Protein AF-A0A957UFM4-F1 (afdb_monomer)

Secondary structure (DSSP, 8-state):
----------SSSSSHHHHHHHHHHHHHHHHHHHHHHHHHHHHHHHHHHHHHHHHHHHHHHHHHHHHHHHHHH-SSSHHHHHHHHHHHHHHHHHHHHH-HHHHHHHHHHHHHHHHHHHHHHHHHHHHHHHHHHHHHHHHHHHHHHHHHHHHHHHHTTTTSGGG----

Radius of gyration: 44.34 Å; Cα contacts (8 Å, |Δi|>4): 19; chains: 1; bounding box: 123×35×146 Å

Structure (mmCIF, N/CA/C/O backbone):
data_AF-A0A957UFM4-F1
#
_entry.id   AF-A0A957UFM4-F1
#
loop_
_atom_site.group_PDB
_atom_site.id
_atom_site.type_symbol
_atom_site.label_atom_id
_atom_site.label_alt_id
_atom_site.label_comp_id
_atom_site.label_asym_id
_atom_site.label_entity_id
_atom_site.label_seq_id
_atom_site.pdbx_PDB_ins_code
_atom_site.Cartn_x
_atom_site.Cartn_y
_atom_site.Cartn_z
_at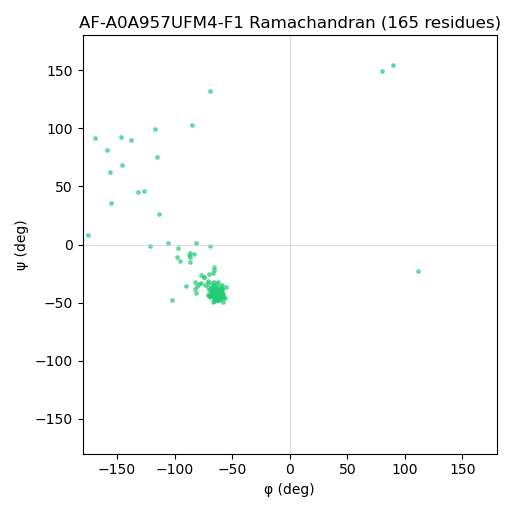om_site.occupancy
_atom_site.B_iso_or_equiv
_atom_site.auth_seq_id
_atom_site.auth_comp_id
_atom_site.auth_asym_id
_atom_site.auth_atom_id
_atom_site.pdbx_PDB_model_num
ATOM 1 N N . MET A 1 1 ? -80.520 -23.077 70.305 1.00 49.31 1 MET A N 1
ATOM 2 C CA . MET A 1 1 ? -79.519 -23.509 69.307 1.00 49.31 1 MET A CA 1
ATOM 3 C C . MET A 1 1 ? -79.515 -22.471 68.207 1.00 49.31 1 MET A C 1
ATOM 5 O O . MET A 1 1 ? -80.515 -22.384 67.520 1.00 49.31 1 MET A O 1
ATOM 9 N N . ASN A 1 2 ? -78.482 -21.634 68.140 1.00 45.50 2 ASN A N 1
ATOM 10 C CA . ASN A 1 2 ? -78.100 -20.831 66.973 1.00 45.50 2 ASN A CA 1
ATOM 11 C C . ASN A 1 2 ? -76.714 -20.265 67.294 1.00 45.50 2 ASN A C 1
ATOM 13 O O . ASN A 1 2 ? -76.587 -19.269 68.000 1.00 45.50 2 ASN A O 1
ATOM 17 N N . SER A 1 3 ? -75.684 -21.008 66.893 1.00 49.88 3 SER A N 1
ATOM 18 C CA . SER A 1 3 ? -74.287 -20.592 66.965 1.00 49.88 3 SER A CA 1
ATOM 19 C C . SER A 1 3 ? -73.979 -19.778 65.715 1.00 49.88 3 SER A C 1
ATOM 21 O O . SER A 1 3 ? -73.842 -20.339 64.626 1.00 49.88 3 SER A O 1
ATOM 23 N N . ASP A 1 4 ? -73.942 -18.464 65.891 1.00 57.41 4 ASP A N 1
ATOM 24 C CA . ASP A 1 4 ? -73.532 -17.496 64.882 1.00 57.41 4 ASP A CA 1
ATOM 25 C C . ASP A 1 4 ? -72.024 -17.633 64.615 1.00 57.41 4 ASP A C 1
ATOM 27 O O . ASP A 1 4 ? -71.223 -17.792 65.537 1.00 57.41 4 ASP A O 1
ATOM 31 N N . GLY A 1 5 ? -71.661 -17.685 63.337 1.00 56.91 5 GLY A N 1
ATOM 32 C CA . GLY A 1 5 ? -70.384 -18.186 62.827 1.00 56.91 5 GLY A CA 1
ATOM 33 C C . GLY A 1 5 ? -69.685 -17.182 61.919 1.00 56.91 5 GLY A C 1
ATOM 34 O O . GLY A 1 5 ? -69.217 -17.548 60.842 1.00 56.91 5 GLY A O 1
ATOM 35 N N . SER A 1 6 ? -69.626 -15.917 62.324 1.00 63.38 6 SER A N 1
ATOM 36 C CA . SER A 1 6 ? -69.066 -14.828 61.523 1.00 63.38 6 SER A CA 1
ATOM 37 C C . SER A 1 6 ? -67.815 -14.231 62.168 1.00 63.38 6 SER A C 1
ATOM 39 O O . SER A 1 6 ? -67.900 -13.155 62.745 1.00 63.38 6 SER A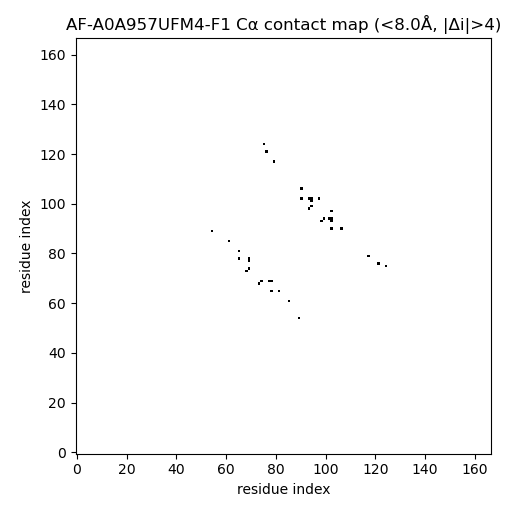 O 1
ATOM 41 N N . ASP A 1 7 ? -66.653 -14.897 62.111 1.00 60.22 7 ASP A N 1
ATOM 42 C CA . ASP A 1 7 ? -65.456 -14.254 62.692 1.00 60.22 7 ASP A CA 1
ATOM 43 C C . ASP A 1 7 ? -64.081 -14.673 62.150 1.00 60.22 7 ASP A C 1
ATOM 45 O O . ASP A 1 7 ? -63.099 -14.756 62.884 1.00 60.22 7 ASP A O 1
ATOM 49 N N . ARG A 1 8 ? -63.955 -14.965 60.848 1.00 58.34 8 ARG A N 1
ATOM 50 C CA . ARG A 1 8 ? -62.633 -15.289 60.268 1.00 58.34 8 ARG A CA 1
ATOM 51 C C . ARG A 1 8 ? -62.445 -14.818 58.830 1.00 58.34 8 ARG A C 1
ATOM 53 O O . ARG A 1 8 ? -62.353 -15.665 57.952 1.00 58.34 8 ARG A O 1
ATOM 60 N N . ARG A 1 9 ? -62.362 -13.508 58.562 1.00 59.16 9 ARG A N 1
ATOM 61 C CA . ARG A 1 9 ? -61.790 -12.982 57.295 1.00 59.16 9 ARG A CA 1
ATOM 62 C C . ARG A 1 9 ? -61.269 -11.544 57.411 1.00 59.16 9 ARG A C 1
ATOM 64 O O . ARG A 1 9 ? -61.749 -10.666 56.711 1.00 59.16 9 ARG A O 1
ATOM 71 N N . TYR A 1 10 ? -60.276 -11.285 58.252 1.00 55.62 10 TYR A N 1
ATOM 72 C CA . TYR A 1 10 ? -59.510 -10.035 58.168 1.00 55.62 10 TYR A CA 1
ATOM 73 C C . TYR A 1 10 ? -58.065 -10.317 58.568 1.00 55.62 10 TYR A C 1
ATOM 75 O O . TYR A 1 10 ? -57.738 -10.335 59.748 1.00 55.62 10 TYR A O 1
ATOM 83 N N . GLY A 1 11 ? -57.205 -10.613 57.591 1.00 54.56 11 GLY A N 1
ATOM 84 C CA . GLY A 1 11 ? -55.795 -10.869 57.889 1.00 54.56 11 GLY A CA 1
ATOM 85 C C . GLY A 1 11 ? -54.848 -11.099 56.713 1.00 54.56 11 GLY A C 1
ATOM 86 O O . GLY A 1 11 ? -53.713 -11.460 56.983 1.00 54.56 11 GLY A O 1
ATOM 87 N N . ASP A 1 12 ? -55.264 -10.907 55.453 1.00 56.56 12 ASP A N 1
ATOM 88 C CA . ASP A 1 12 ? -54.455 -11.364 54.301 1.00 56.56 12 ASP A CA 1
ATOM 89 C C . ASP A 1 12 ? -54.036 -10.264 53.304 1.00 56.56 12 ASP A C 1
ATOM 91 O O . ASP A 1 12 ? -53.306 -10.525 52.360 1.00 56.56 12 ASP A O 1
ATOM 95 N N . TYR A 1 13 ? -54.435 -9.003 53.509 1.00 57.59 13 TYR A N 1
ATOM 96 C CA . TYR A 1 13 ? -54.165 -7.930 52.530 1.00 57.59 13 TYR A CA 1
ATOM 97 C C . TYR A 1 13 ? -52.931 -7.068 52.838 1.00 57.59 13 TYR A C 1
ATOM 99 O O . TYR A 1 13 ? -52.599 -6.176 52.064 1.00 57.59 13 TYR A O 1
ATOM 107 N N . ALA A 1 14 ? -52.241 -7.302 53.958 1.00 57.94 14 ALA A N 1
ATOM 108 C CA . ALA A 1 14 ? -51.092 -6.481 54.356 1.00 57.94 14 ALA A CA 1
ATOM 109 C C . ALA A 1 14 ? -49.749 -6.964 53.772 1.00 57.94 14 ALA A C 1
ATOM 111 O O . ALA A 1 14 ? -48.758 -6.254 53.887 1.00 57.94 14 ALA A O 1
ATOM 112 N N . TYR A 1 15 ? -49.698 -8.145 53.142 1.00 56.28 15 TYR A N 1
ATOM 113 C CA . TYR A 1 15 ? -48.447 -8.723 52.626 1.00 56.28 15 TYR A CA 1
ATOM 114 C C . TYR A 1 15 ? -48.185 -8.431 51.137 1.00 56.28 15 TYR A C 1
ATOM 116 O O . TYR A 1 15 ? -47.063 -8.596 50.661 1.00 56.28 15 TYR A O 1
ATOM 124 N N . GLU A 1 16 ? -49.189 -7.969 50.385 1.00 57.53 16 GLU A N 1
ATOM 125 C CA . GLU A 1 16 ? -49.050 -7.736 48.940 1.00 57.53 16 GLU A CA 1
ATOM 126 C C . GLU A 1 16 ? -48.388 -6.385 48.599 1.00 57.53 16 GLU A C 1
ATOM 128 O O . GLU A 1 16 ? -47.625 -6.317 47.631 1.00 57.53 16 GLU A O 1
ATOM 133 N N . SER A 1 17 ? -48.573 -5.328 49.406 1.00 59.19 17 SER A N 1
ATOM 134 C CA . SER A 1 17 ? -48.070 -3.981 49.061 1.00 59.19 17 SER A CA 1
ATOM 135 C C . SER A 1 17 ? -46.548 -3.830 49.145 1.00 59.19 17 SER A C 1
ATOM 137 O O . SER A 1 17 ? -45.959 -3.072 48.372 1.00 59.19 17 SER A O 1
ATOM 139 N N . ASP A 1 18 ? -45.885 -4.562 50.043 1.00 60.75 18 ASP A N 1
ATOM 140 C CA . ASP A 1 18 ? -44.429 -4.458 50.220 1.00 60.75 18 ASP A CA 1
ATOM 141 C C . ASP A 1 18 ? -43.656 -5.136 49.082 1.00 60.75 18 ASP A C 1
ATOM 143 O O . ASP A 1 18 ? -42.562 -4.702 48.708 1.00 60.75 18 ASP A O 1
ATOM 147 N N . THR A 1 19 ? -44.247 -6.153 48.449 1.00 63.00 19 THR A N 1
ATOM 148 C CA . THR A 1 19 ? -43.627 -6.820 47.297 1.00 63.00 19 THR A CA 1
ATOM 149 C 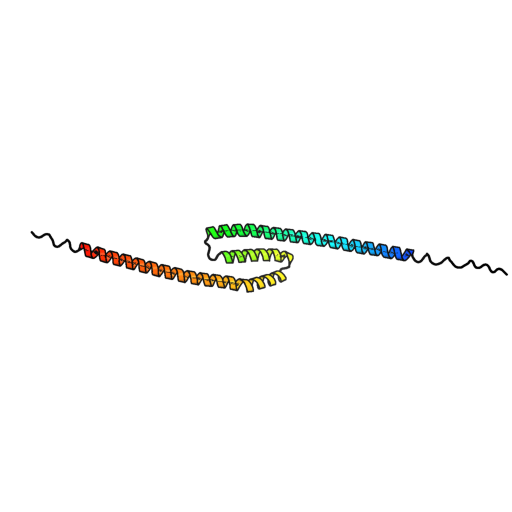C . THR A 1 19 ? -43.683 -5.962 46.032 1.00 63.00 19 THR A C 1
ATOM 151 O O . THR A 1 19 ? -42.716 -5.943 45.269 1.00 63.00 19 THR A O 1
ATOM 154 N N . GLN A 1 20 ? -44.750 -5.182 45.828 1.00 61.34 20 GLN A N 1
ATOM 155 C CA . GLN A 1 20 ? -44.878 -4.299 44.663 1.00 61.34 20 GLN A CA 1
ATOM 156 C C . GLN A 1 20 ? -43.829 -3.180 44.648 1.00 61.34 20 GLN A C 1
ATOM 158 O O . GLN A 1 20 ? -43.192 -2.972 43.614 1.00 61.34 20 GLN A O 1
ATOM 163 N N . ASN A 1 21 ? -43.567 -2.530 45.787 1.00 64.12 21 ASN A N 1
ATOM 164 C CA . ASN A 1 21 ? -42.537 -1.486 45.876 1.00 64.12 21 ASN A CA 1
ATOM 165 C C . ASN A 1 21 ? -41.123 -2.027 45.597 1.00 64.12 21 ASN A C 1
ATOM 167 O O . ASN A 1 21 ? -40.294 -1.349 44.983 1.00 64.12 21 ASN A O 1
ATOM 171 N N . LEU A 1 22 ? -40.845 -3.275 45.990 1.00 67.50 22 LEU A N 1
ATOM 172 C CA . LEU A 1 22 ? -39.556 -3.916 45.725 1.00 67.50 22 LEU A CA 1
ATOM 173 C C . LEU A 1 22 ? -39.373 -4.260 44.235 1.00 67.50 22 LEU A C 1
ATOM 175 O O . LEU A 1 22 ? -38.264 -4.153 43.700 1.00 67.50 22 LEU A O 1
ATOM 179 N N . TYR A 1 23 ? -40.452 -4.660 43.556 1.00 65.75 23 TYR A N 1
ATOM 180 C CA . TYR A 1 23 ? -40.430 -4.939 42.120 1.00 65.75 23 TYR A CA 1
ATOM 181 C C . TYR A 1 23 ? -40.274 -3.670 41.281 1.00 65.75 23 TYR A C 1
ATOM 183 O O . TYR A 1 23 ? -39.515 -3.688 40.306 1.00 65.75 23 TYR A O 1
ATOM 191 N N . ASP A 1 24 ? -40.923 -2.572 41.666 1.00 75.25 24 ASP A N 1
ATOM 192 C CA . ASP A 1 24 ? -40.872 -1.327 40.896 1.00 75.25 24 ASP A CA 1
ATOM 193 C C . ASP A 1 24 ? -39.475 -0.685 40.954 1.00 75.25 24 ASP A C 1
ATOM 195 O O . ASP A 1 24 ? -38.853 -0.427 39.920 1.00 75.25 24 ASP A O 1
ATOM 199 N N . GLY A 1 25 ? -38.871 -0.615 42.148 1.00 73.69 25 GLY A N 1
ATOM 200 C CA . GLY A 1 25 ? -37.505 -0.102 42.315 1.00 73.69 25 GLY A CA 1
ATOM 201 C C . GLY A 1 25 ? -36.407 -0.960 41.660 1.00 73.69 25 GLY A C 1
ATOM 202 O O . GLY A 1 25 ? -35.295 -0.482 41.412 1.00 73.69 25 GLY A O 1
ATOM 203 N N . LYS A 1 26 ? -36.672 -2.241 41.361 1.00 77.94 26 LYS A N 1
ATOM 204 C CA . LYS A 1 26 ? -35.754 -3.091 40.576 1.00 77.94 26 LYS A CA 1
ATOM 205 C C . LYS A 1 26 ? -35.893 -2.820 39.077 1.00 77.94 26 LYS A C 1
ATOM 207 O O . LYS A 1 26 ? -34.899 -2.850 38.351 1.00 77.94 26 LYS A O 1
ATOM 212 N N . LYS A 1 27 ? -37.110 -2.533 38.614 1.00 77.62 27 LYS A N 1
ATOM 213 C CA . LYS A 1 27 ? -37.414 -2.241 37.210 1.00 77.62 27 LYS A CA 1
ATOM 214 C C . LYS A 1 27 ? -36.801 -0.911 36.771 1.00 77.62 27 LYS A C 1
ATOM 216 O O . LYS A 1 27 ? -36.222 -0.851 35.687 1.00 77.62 27 LYS A O 1
ATOM 221 N N . GLU A 1 28 ? -36.836 0.104 37.633 1.00 76.88 28 GLU A N 1
ATOM 222 C CA . GLU A 1 28 ? -36.180 1.396 37.388 1.00 76.88 28 GLU A CA 1
ATOM 223 C C . GLU A 1 28 ? -34.657 1.268 37.275 1.00 76.88 28 GLU A C 1
ATOM 225 O O . GLU A 1 28 ? -34.059 1.815 36.348 1.00 76.88 28 GLU A O 1
ATOM 230 N N . ARG A 1 29 ? -34.024 0.467 38.144 1.00 79.31 29 ARG A N 1
ATOM 231 C CA . ARG A 1 29 ? -32.573 0.215 38.079 1.00 79.31 29 ARG A CA 1
ATOM 232 C C . ARG A 1 29 ? -32.158 -0.505 36.796 1.00 79.31 29 ARG A C 1
ATOM 234 O O . ARG A 1 29 ? -31.202 -0.091 36.147 1.00 79.31 29 ARG A O 1
ATOM 241 N N . ILE A 1 30 ? -32.919 -1.519 36.378 1.00 80.19 30 ILE A N 1
ATOM 242 C CA . ILE A 1 30 ? -32.668 -2.238 35.117 1.00 80.19 30 ILE A CA 1
ATOM 243 C C . ILE A 1 30 ? -32.891 -1.316 33.904 1.00 80.19 30 ILE A C 1
ATOM 245 O O . ILE A 1 30 ? -32.179 -1.424 32.906 1.00 80.19 30 ILE A O 1
ATOM 249 N N . MET A 1 31 ? -33.862 -0.398 33.967 1.00 74.62 31 MET A N 1
ATOM 250 C CA . MET A 1 31 ? -34.096 0.600 32.915 1.00 74.62 31 MET A CA 1
ATOM 251 C C . MET A 1 31 ? -32.947 1.615 32.821 1.00 74.62 31 MET A C 1
ATOM 253 O O . MET A 1 31 ? -32.491 1.902 31.711 1.00 74.62 31 MET A O 1
ATOM 257 N N . GLN A 1 32 ? -32.450 2.132 33.950 1.00 76.62 32 GLN A N 1
ATOM 258 C CA . GLN A 1 32 ? -31.337 3.090 33.969 1.00 76.62 32 GLN A CA 1
ATOM 259 C C . GLN A 1 32 ? -30.046 2.475 33.416 1.00 76.62 32 GLN A C 1
ATOM 261 O O . GLN A 1 32 ? -29.454 3.038 32.495 1.00 76.62 32 GLN A O 1
ATOM 266 N N . GLU A 1 33 ? -29.682 1.269 33.861 1.00 76.75 33 GLU A N 1
ATOM 267 C CA . GLU A 1 33 ? -28.477 0.567 33.392 1.00 76.75 33 GLU A CA 1
ATOM 268 C C . GLU A 1 33 ? -28.507 0.322 31.870 1.00 76.75 33 GLU A C 1
ATOM 270 O O . GLU A 1 33 ? -27.518 0.501 31.153 1.00 76.75 33 GLU A O 1
ATOM 275 N N . LYS A 1 34 ? -29.688 -0.003 31.328 1.00 73.31 34 LYS A N 1
ATOM 276 C CA . LYS A 1 34 ? -29.873 -0.211 29.885 1.00 73.31 34 LYS A CA 1
ATOM 277 C C . LYS A 1 34 ? -29.771 1.083 29.076 1.00 73.31 34 LYS A C 1
ATOM 279 O O . LYS A 1 34 ? -29.468 1.028 27.882 1.00 73.31 34 LYS A O 1
ATOM 284 N N . THR A 1 35 ? -30.053 2.225 29.695 1.00 77.31 35 THR A N 1
ATOM 285 C CA . THR A 1 35 ? -30.029 3.535 29.033 1.00 77.31 35 THR A CA 1
ATOM 286 C C . THR A 1 35 ? -28.602 4.074 28.959 1.00 77.31 35 THR A C 1
ATOM 288 O O . THR A 1 35 ? -28.180 4.511 27.888 1.00 77.31 35 THR A O 1
ATOM 291 N N . GLU A 1 36 ? -27.818 3.930 30.030 1.00 74.56 36 GLU A N 1
ATOM 292 C CA . GLU A 1 36 ? -26.395 4.303 30.031 1.00 74.56 36 GLU A CA 1
ATOM 293 C C . GLU A 1 36 ? -25.558 3.409 29.108 1.00 74.56 36 GLU A C 1
ATOM 295 O O . GLU A 1 36 ? -24.735 3.901 28.337 1.00 74.56 36 GLU A O 1
ATOM 300 N N . SER A 1 37 ? -25.833 2.100 29.077 1.00 77.00 37 SER A N 1
ATOM 301 C CA . SER A 1 37 ? -25.173 1.186 28.134 1.00 77.00 37 SER A CA 1
ATOM 302 C C . SER A 1 37 ? -25.412 1.574 26.666 1.00 77.00 37 SER A C 1
ATOM 304 O O . SER A 1 37 ? -24.527 1.417 25.818 1.00 77.00 37 SER A O 1
ATOM 306 N N . LYS A 1 38 ? -26.606 2.092 26.346 1.00 74.56 38 LYS A N 1
ATOM 307 C CA . LYS A 1 38 ? -26.948 2.514 24.983 1.00 74.56 38 LYS A CA 1
ATOM 308 C C . LYS A 1 38 ? -26.204 3.779 24.564 1.00 74.56 38 LYS A C 1
ATOM 310 O O . LYS A 1 38 ? -25.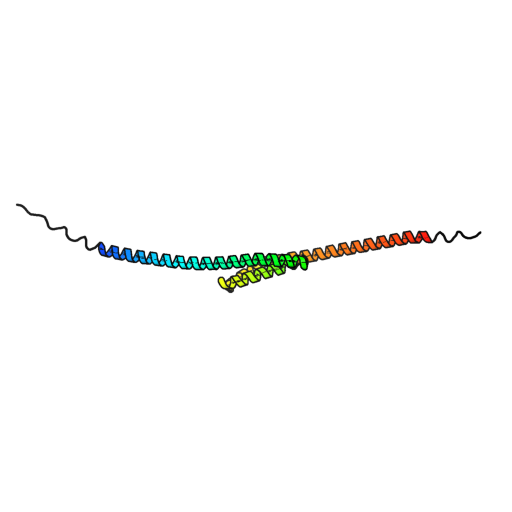710 3.802 23.439 1.00 74.56 38 LYS A O 1
ATOM 315 N N . SER A 1 39 ? -26.103 4.788 25.434 1.00 75.62 39 SER A N 1
ATOM 316 C CA . SER A 1 39 ? -25.437 6.054 25.090 1.00 75.62 39 SER A CA 1
ATOM 317 C C . SER A 1 39 ? -23.931 5.868 24.866 1.00 75.62 39 SER A C 1
ATOM 319 O O . SER A 1 39 ? -23.382 6.400 23.897 1.00 75.62 39 SER A O 1
ATOM 321 N N . LEU A 1 40 ? -23.288 5.030 25.687 1.00 78.38 40 LEU A N 1
ATOM 322 C CA . LEU A 1 40 ? -21.873 4.670 25.562 1.00 78.38 40 LEU A CA 1
ATOM 323 C C . LEU A 1 40 ? -21.580 3.980 24.223 1.00 78.38 40 LEU A C 1
ATOM 325 O O . LEU A 1 40 ? -20.676 4.393 23.499 1.00 78.38 40 LEU A O 1
ATOM 329 N N . LYS A 1 41 ? -22.407 3.000 23.831 1.00 81.50 41 LYS A N 1
ATOM 330 C CA . LYS A 1 41 ? -22.249 2.306 22.542 1.00 81.50 41 LYS A CA 1
ATOM 331 C C . LYS A 1 41 ? -22.437 3.224 21.337 1.00 81.50 41 LYS A C 1
ATOM 333 O O . LYS A 1 41 ? -21.723 3.076 20.350 1.00 81.50 41 LYS A O 1
ATOM 338 N N . THR A 1 42 ? -23.376 4.169 21.392 1.00 83.94 42 THR A N 1
ATOM 339 C CA . THR A 1 42 ? -23.557 5.138 20.298 1.00 83.94 42 THR A CA 1
ATOM 340 C C . THR A 1 42 ? -22.376 6.092 20.156 1.00 83.94 42 THR A C 1
ATOM 342 O O . THR A 1 42 ? -22.009 6.428 19.031 1.00 83.94 42 THR A O 1
ATOM 345 N N . ALA A 1 43 ? -21.754 6.492 21.270 1.00 82.62 43 ALA A N 1
ATOM 346 C CA . ALA A 1 43 ? -20.571 7.345 21.245 1.00 82.62 43 ALA A CA 1
ATOM 347 C C . ALA A 1 43 ? -19.376 6.621 20.609 1.00 82.62 43 ALA A C 1
ATOM 349 O O . ALA A 1 43 ? -18.780 7.155 19.672 1.00 82.62 43 ALA A O 1
ATOM 350 N N . GLU A 1 44 ? -19.092 5.384 21.032 1.00 85.62 44 GLU A N 1
ATOM 351 C CA . GLU A 1 44 ? -18.013 4.579 20.445 1.00 85.62 44 GLU A CA 1
ATOM 352 C C . GLU A 1 44 ? -18.236 4.330 18.949 1.00 85.62 44 GLU A C 1
ATOM 354 O O . GLU A 1 44 ? -17.332 4.550 18.144 1.00 85.62 44 GLU A O 1
ATOM 359 N N . PHE A 1 45 ? -19.467 3.984 18.555 1.00 89.00 45 PHE A N 1
ATOM 360 C CA . PHE A 1 45 ? -19.806 3.774 17.148 1.00 89.00 45 PHE A CA 1
ATOM 361 C C . PHE A 1 45 ? -19.583 5.031 16.295 1.00 89.00 45 PHE A C 1
ATOM 363 O O . PHE A 1 45 ? -19.071 4.941 15.181 1.00 89.00 45 PHE A O 1
ATOM 370 N N . SER A 1 46 ? -19.945 6.212 16.809 1.00 89.69 46 SER A N 1
ATOM 371 C CA . SER A 1 46 ? -19.762 7.480 16.089 1.00 89.69 46 SER A CA 1
ATOM 372 C C . SER A 1 46 ? -18.284 7.822 15.871 1.00 89.69 46 SER A C 1
ATOM 374 O O . SER A 1 46 ? -17.912 8.304 14.800 1.00 89.69 46 SER A O 1
ATOM 376 N N . GLN A 1 47 ? -17.435 7.515 16.856 1.00 88.25 47 GLN A N 1
ATOM 377 C CA . GLN A 1 47 ? -15.996 7.739 16.783 1.00 88.25 47 GLN A CA 1
ATOM 378 C C . GLN A 1 47 ? -15.338 6.782 15.785 1.00 88.25 47 GLN A C 1
ATOM 380 O O . GLN A 1 47 ? -14.531 7.217 14.961 1.00 88.25 47 GLN A O 1
ATOM 385 N N . ASP A 1 48 ? -15.722 5.505 15.812 1.00 86.75 48 ASP A N 1
ATOM 386 C CA . ASP A 1 48 ? -15.229 4.507 14.864 1.00 86.75 48 ASP A CA 1
ATOM 387 C C . ASP A 1 48 ? -15.661 4.862 13.434 1.00 86.75 48 ASP A C 1
ATOM 389 O O . ASP A 1 48 ? -14.847 4.837 12.511 1.00 86.75 48 ASP A O 1
ATOM 393 N N . LEU A 1 49 ? -16.915 5.292 13.246 1.00 92.50 49 LEU A N 1
ATOM 394 C CA . LEU A 1 49 ? -17.422 5.743 11.951 1.00 92.50 49 LEU A CA 1
ATOM 395 C C . LEU A 1 49 ? -16.637 6.950 11.417 1.00 92.50 49 LEU A C 1
ATOM 397 O O . LEU A 1 49 ? -16.270 6.967 10.242 1.00 92.50 49 LEU A O 1
ATOM 401 N N . ALA A 1 50 ? -16.350 7.940 12.267 1.00 90.44 50 ALA A N 1
ATOM 402 C CA . ALA A 1 50 ? -15.559 9.109 11.888 1.00 90.44 50 ALA A CA 1
ATOM 403 C C . ALA A 1 50 ? -14.123 8.723 11.498 1.00 90.44 50 ALA A C 1
ATOM 405 O O . ALA A 1 50 ? -13.596 9.218 10.499 1.00 90.44 50 ALA A O 1
ATOM 406 N N . LEU A 1 51 ? -13.509 7.799 12.243 1.00 89.06 51 LEU A N 1
ATOM 407 C CA . LEU A 1 51 ? -12.176 7.281 11.948 1.00 89.06 51 LEU A CA 1
ATOM 408 C C . LEU A 1 51 ? -12.161 6.538 10.605 1.00 89.06 51 LEU A C 1
ATOM 410 O O . LEU A 1 51 ? -11.317 6.831 9.758 1.00 89.06 51 LEU A O 1
ATOM 414 N N . TYR A 1 52 ? -13.122 5.644 10.358 1.00 87.56 52 TYR A N 1
ATOM 415 C CA . TYR A 1 52 ? -13.229 4.927 9.085 1.00 87.56 52 TYR A CA 1
ATOM 416 C C . TYR A 1 52 ? -13.529 5.850 7.902 1.00 87.56 52 TYR A C 1
ATOM 418 O O . TYR A 1 52 ? -12.942 5.673 6.835 1.00 87.56 52 TYR A O 1
ATOM 426 N N . ALA A 1 53 ? -14.376 6.865 8.082 1.00 91.75 53 ALA A N 1
ATOM 427 C CA . ALA A 1 53 ? -14.622 7.880 7.060 1.00 91.75 53 ALA A CA 1
ATOM 428 C C . ALA A 1 53 ? -13.345 8.677 6.738 1.00 91.75 53 ALA A C 1
ATOM 430 O O . ALA A 1 53 ? -13.049 8.926 5.567 1.00 91.75 53 ALA A O 1
ATOM 431 N N . GLY A 1 54 ? -12.551 9.018 7.758 1.00 90.44 54 GLY A N 1
ATOM 432 C CA . GLY A 1 54 ? -11.246 9.656 7.596 1.00 90.44 54 GLY A CA 1
ATOM 433 C C . GLY A 1 54 ? -10.251 8.781 6.830 1.00 90.44 54 GLY A C 1
ATOM 434 O O . GLY A 1 54 ? -9.636 9.249 5.873 1.00 90.44 54 GLY A O 1
ATOM 435 N N . LEU A 1 55 ? -10.140 7.496 7.188 1.00 85.00 55 LEU A N 1
ATOM 436 C CA . LEU A 1 55 ? -9.302 6.529 6.466 1.00 85.00 55 LEU A CA 1
ATOM 437 C C . LEU A 1 55 ? -9.756 6.354 5.013 1.00 85.00 55 LEU A C 1
ATOM 439 O O . LEU A 1 55 ? -8.921 6.273 4.114 1.00 85.00 55 LEU A O 1
ATOM 443 N N . PHE A 1 56 ? -11.066 6.326 4.769 1.00 88.69 56 PHE A N 1
ATOM 444 C CA . PHE A 1 56 ? -11.622 6.238 3.423 1.00 88.69 56 PHE A CA 1
ATOM 445 C C . PHE A 1 56 ? -11.258 7.471 2.585 1.00 88.69 56 PHE A C 1
ATOM 447 O O . PHE A 1 56 ? -10.749 7.335 1.471 1.00 88.69 56 PHE A O 1
ATOM 454 N N . GLY A 1 57 ? -11.436 8.674 3.140 1.00 92.06 57 GLY A N 1
ATOM 455 C CA . GLY A 1 57 ? -11.030 9.924 2.494 1.00 92.06 57 GLY A CA 1
ATOM 456 C C . GLY A 1 57 ? -9.526 9.979 2.215 1.00 92.06 57 GLY A C 1
ATOM 457 O O . GLY A 1 57 ? -9.113 10.338 1.110 1.00 92.06 57 GLY A O 1
ATOM 458 N N . PHE A 1 58 ? -8.706 9.544 3.178 1.00 90.25 58 PHE A N 1
ATOM 459 C CA . PHE A 1 58 ? -7.264 9.405 2.993 1.00 90.25 58 PHE A CA 1
ATOM 460 C C . PHE A 1 58 ? -6.938 8.432 1.858 1.00 90.25 58 PHE A C 1
ATOM 462 O O . PHE A 1 58 ? -6.131 8.771 1.002 1.00 90.25 58 PHE A O 1
ATOM 469 N N . GLY A 1 59 ? -7.596 7.272 1.789 1.00 85.38 59 GLY A N 1
ATOM 470 C CA . GLY A 1 59 ? -7.404 6.294 0.718 1.00 85.38 59 GLY A CA 1
ATOM 471 C C . GLY A 1 59 ? -7.687 6.866 -0.675 1.00 85.38 59 GLY A C 1
ATOM 472 O O . GLY A 1 59 ? -6.897 6.658 -1.596 1.00 85.38 59 GLY A O 1
ATOM 473 N N . LEU A 1 60 ? -8.760 7.649 -0.828 1.00 91.06 60 LEU A N 1
ATOM 474 C CA . LEU A 1 60 ? -9.081 8.324 -2.091 1.00 91.06 60 LEU A CA 1
ATOM 475 C C . LEU A 1 60 ? -8.026 9.368 -2.475 1.00 91.06 60 LEU A C 1
ATOM 477 O O . LEU A 1 60 ? -7.561 9.392 -3.618 1.00 91.06 60 LEU A O 1
ATOM 481 N N . MET A 1 61 ? -7.629 10.215 -1.522 1.00 91.69 61 MET A N 1
ATOM 482 C CA . MET A 1 61 ? -6.599 11.233 -1.742 1.00 91.69 61 MET A CA 1
ATOM 483 C C . MET A 1 61 ? -5.250 10.589 -2.073 1.00 91.69 61 MET A C 1
ATOM 485 O O . MET A 1 61 ? -4.579 10.991 -3.023 1.00 91.69 61 MET A O 1
ATOM 489 N N . TYR A 1 62 ? -4.888 9.544 -1.334 1.00 85.25 62 TYR A N 1
ATOM 490 C CA . TYR A 1 62 ? -3.662 8.788 -1.519 1.00 85.25 62 TYR A CA 1
ATOM 491 C C . TYR A 1 62 ? -3.605 8.137 -2.896 1.00 85.25 62 TYR A C 1
ATOM 493 O O . TYR A 1 62 ? -2.616 8.289 -3.604 1.00 85.25 62 TYR A O 1
ATOM 501 N N . ASN A 1 63 ? -4.689 7.486 -3.323 1.00 86.94 63 ASN A N 1
ATOM 502 C CA . ASN A 1 63 ? -4.778 6.882 -4.648 1.00 86.94 63 ASN A CA 1
ATOM 503 C C . ASN A 1 63 ? -4.577 7.915 -5.769 1.00 86.94 63 ASN A C 1
ATOM 505 O O . ASN A 1 63 ? -3.901 7.638 -6.759 1.00 86.94 63 ASN A O 1
ATOM 509 N N . ARG A 1 64 ? -5.108 9.133 -5.600 1.00 89.69 64 ARG A N 1
ATOM 510 C CA . ARG A 1 64 ? -4.898 10.226 -6.557 1.00 89.69 64 ARG A CA 1
ATOM 511 C C . ARG A 1 64 ? -3.432 10.667 -6.609 1.00 89.69 64 ARG A C 1
ATOM 513 O O . ARG A 1 64 ? -2.876 10.761 -7.700 1.00 89.69 64 ARG A O 1
ATOM 520 N N . ILE A 1 65 ? -2.798 10.861 -5.450 1.00 88.06 65 ILE A N 1
ATOM 521 C CA . ILE A 1 65 ? -1.371 11.212 -5.341 1.00 88.06 65 ILE A CA 1
ATOM 522 C C . ILE A 1 65 ? -0.502 10.124 -5.983 1.00 88.06 65 ILE A C 1
ATOM 524 O O . ILE A 1 65 ? 0.383 10.427 -6.780 1.00 88.06 65 ILE A O 1
ATOM 528 N N . VAL A 1 66 ? -0.783 8.853 -5.687 1.00 85.06 66 VAL A N 1
ATOM 529 C CA . VAL A 1 66 ? -0.098 7.701 -6.287 1.00 85.06 66 VAL A CA 1
ATOM 530 C C . VAL A 1 66 ? -0.253 7.729 -7.805 1.00 85.06 66 VAL A C 1
ATOM 532 O O . VAL A 1 66 ? 0.737 7.553 -8.506 1.00 85.06 66 VAL A O 1
ATOM 535 N N . GLY A 1 67 ? -1.457 7.989 -8.322 1.00 86.12 67 GLY A N 1
ATOM 536 C CA . GLY A 1 67 ? -1.712 8.098 -9.759 1.00 86.12 67 GLY A CA 1
ATOM 537 C C . GLY A 1 67 ? -0.866 9.181 -10.434 1.00 86.12 67 GLY A C 1
ATOM 538 O O . GLY A 1 67 ? -0.249 8.925 -11.470 1.00 86.12 67 GLY A O 1
ATOM 539 N N . GLU A 1 68 ? -0.770 10.358 -9.817 1.00 88.06 68 GLU A N 1
ATOM 540 C CA . GLU A 1 68 ? 0.053 11.464 -10.322 1.00 88.06 68 GLU A CA 1
ATOM 541 C C . GLU A 1 68 ? 1.557 11.156 -10.251 1.00 88.06 68 GLU A C 1
ATOM 543 O O . GLU A 1 68 ? 2.296 11.442 -11.198 1.00 88.06 68 GLU A O 1
ATOM 548 N N . LEU A 1 69 ? 2.028 10.525 -9.169 1.00 83.75 69 LEU A N 1
ATOM 549 C CA . LEU A 1 69 ? 3.424 10.092 -9.054 1.00 83.75 69 LEU A CA 1
ATOM 550 C C . LEU A 1 69 ? 3.760 9.003 -10.075 1.00 83.75 69 LEU A C 1
ATOM 552 O O . LEU A 1 69 ? 4.840 9.029 -10.662 1.00 83.75 69 LEU A O 1
ATOM 556 N N . ASN A 1 70 ? 2.837 8.076 -10.326 1.00 83.12 70 ASN A N 1
ATOM 557 C CA . ASN A 1 70 ? 3.050 6.982 -11.267 1.00 83.12 70 ASN A CA 1
ATOM 558 C C . ASN A 1 70 ? 3.148 7.491 -12.715 1.00 83.12 70 ASN A C 1
ATOM 560 O O . ASN A 1 70 ? 3.929 6.964 -13.505 1.00 83.12 70 ASN A O 1
ATOM 564 N N . GLN A 1 71 ? 2.410 8.556 -13.053 1.00 84.88 71 GLN A N 1
ATOM 565 C CA . GLN A 1 71 ? 2.561 9.247 -14.338 1.00 84.88 71 GLN A CA 1
ATOM 566 C C . GLN A 1 71 ? 3.899 9.989 -14.460 1.00 84.88 71 GLN A C 1
ATOM 568 O O . GLN A 1 71 ? 4.478 10.004 -15.543 1.00 84.88 71 GLN A O 1
ATOM 573 N N . LYS A 1 72 ? 4.404 10.597 -13.377 1.00 84.25 72 LYS A N 1
ATOM 574 C CA . LYS A 1 72 ? 5.631 11.416 -13.414 1.00 84.25 72 LYS A CA 1
ATOM 575 C C . LYS A 1 72 ? 6.934 10.617 -13.329 1.00 84.25 72 LYS A C 1
ATOM 577 O O . LYS A 1 72 ? 7.897 10.985 -13.993 1.00 84.25 72 LYS A O 1
ATOM 582 N N . TYR A 1 73 ? 6.987 9.560 -12.518 1.00 77.88 73 TYR A N 1
ATOM 583 C CA . TYR A 1 73 ? 8.236 8.850 -12.188 1.00 77.88 73 TYR A CA 1
ATOM 584 C C . TYR A 1 73 ? 8.390 7.487 -12.879 1.00 77.88 73 TYR A C 1
ATOM 586 O O . TYR A 1 73 ? 9.409 6.819 -12.707 1.00 77.88 73 TYR A O 1
ATOM 594 N N . GLY A 1 74 ? 7.419 7.100 -13.713 1.00 69.94 74 GLY A N 1
ATOM 595 C CA . GLY A 1 74 ? 7.431 5.835 -14.443 1.00 69.94 74 GLY A CA 1
ATOM 596 C C . GLY A 1 74 ? 6.984 4.645 -13.586 1.00 69.94 74 GLY A C 1
ATOM 597 O O . GLY A 1 74 ? 7.184 4.597 -12.376 1.00 69.94 74 GLY A O 1
ATOM 598 N N . GLN A 1 75 ? 6.372 3.656 -14.241 1.00 65.56 75 GLN A N 1
ATOM 599 C CA . GLN A 1 75 ? 5.580 2.591 -13.606 1.00 65.56 75 GLN A CA 1
ATOM 600 C C . GLN A 1 75 ? 6.347 1.563 -12.758 1.00 65.56 75 GLN A C 1
ATOM 602 O O . GLN A 1 75 ? 5.738 0.625 -12.243 1.00 65.56 75 GLN A O 1
ATOM 607 N N . HIS A 1 76 ? 7.671 1.642 -12.636 1.00 65.69 76 HIS A N 1
ATOM 608 C CA . HIS A 1 76 ? 8.447 0.480 -12.207 1.00 65.69 76 HIS A CA 1
ATOM 609 C C . HIS A 1 76 ? 9.173 0.6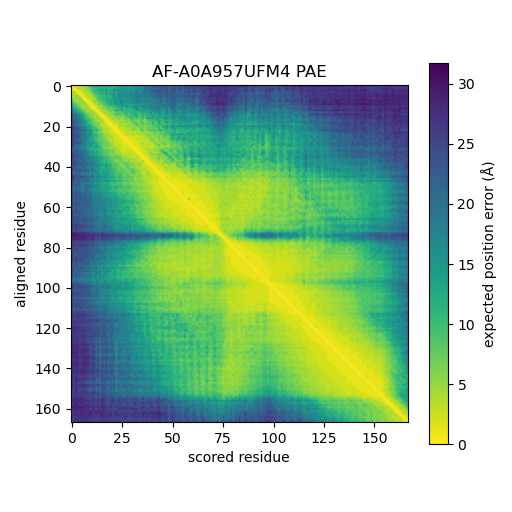91 -10.877 1.00 65.69 76 HIS A C 1
ATOM 611 O O . HIS A 1 76 ? 10.261 1.259 -10.822 1.00 65.69 76 HIS A O 1
ATOM 617 N N . GLY A 1 77 ? 8.557 0.171 -9.808 1.00 68.81 77 GLY A N 1
ATOM 618 C CA . GLY A 1 77 ? 9.183 -0.067 -8.501 1.00 68.81 77 GLY A CA 1
ATOM 619 C C . GLY A 1 77 ? 8.701 0.825 -7.353 1.00 68.81 77 GLY A C 1
ATOM 620 O O . GLY A 1 77 ? 8.787 0.416 -6.201 1.00 68.81 77 GLY A O 1
ATOM 621 N N . TYR A 1 78 ? 8.140 2.006 -7.630 1.00 76.25 78 TYR A N 1
ATOM 622 C CA . TYR A 1 78 ? 7.689 2.923 -6.570 1.00 76.25 78 TYR A CA 1
ATOM 623 C C . TYR A 1 78 ? 6.365 2.504 -5.927 1.00 76.25 78 TYR A C 1
ATOM 625 O O . TYR A 1 78 ? 6.119 2.817 -4.763 1.00 76.25 78 TYR A O 1
ATOM 633 N N . THR A 1 79 ? 5.521 1.768 -6.654 1.00 80.19 79 THR A N 1
ATOM 634 C CA . THR A 1 79 ? 4.191 1.360 -6.185 1.00 80.19 79 THR A CA 1
ATOM 635 C C . THR A 1 79 ? 4.256 0.545 -4.896 1.00 80.19 79 THR A C 1
ATOM 637 O O . THR A 1 79 ? 3.437 0.762 -4.011 1.00 80.19 79 THR A O 1
ATOM 640 N N . SER A 1 80 ? 5.243 -0.341 -4.736 1.00 79.44 80 SER A N 1
ATOM 641 C CA . SER A 1 80 ? 5.398 -1.147 -3.518 1.00 79.44 80 SER A CA 1
ATOM 642 C C . SER A 1 80 ? 5.768 -0.297 -2.298 1.00 79.44 80 SER A C 1
ATOM 644 O O . SER A 1 80 ? 5.213 -0.503 -1.221 1.00 79.44 80 SER A O 1
ATOM 646 N N . ILE A 1 81 ? 6.638 0.704 -2.471 1.00 82.31 81 ILE A N 1
ATOM 647 C CA . ILE A 1 81 ? 7.010 1.663 -1.418 1.00 82.31 81 ILE A CA 1
ATOM 648 C C . ILE A 1 81 ? 5.809 2.531 -1.040 1.00 82.31 81 ILE A C 1
ATOM 650 O O . ILE A 1 81 ? 5.546 2.729 0.144 1.00 82.31 81 ILE A O 1
ATOM 654 N N . LEU A 1 82 ? 5.048 3.003 -2.031 1.00 85.25 82 LEU A N 1
ATOM 655 C CA . LEU A 1 82 ? 3.804 3.734 -1.794 1.00 85.25 82 LEU A CA 1
ATOM 656 C C . LEU A 1 82 ? 2.802 2.846 -1.033 1.00 85.25 82 LEU A C 1
ATOM 658 O O . LEU A 1 82 ? 2.244 3.266 -0.023 1.00 85.25 82 LEU A O 1
ATOM 662 N N . VAL A 1 83 ? 2.591 1.594 -1.423 1.00 84.81 83 VAL A N 1
ATOM 663 C CA . VAL A 1 83 ? 1.691 0.705 -0.669 1.00 84.81 83 VAL A CA 1
ATOM 664 C C . VAL A 1 83 ? 2.181 0.509 0.769 1.00 84.81 83 VAL A C 1
ATOM 666 O O . VAL A 1 83 ? 1.394 0.668 1.701 1.00 84.81 83 VAL A O 1
ATOM 669 N N . ALA A 1 84 ? 3.476 0.252 0.972 1.00 87.00 84 ALA A N 1
ATOM 670 C CA . ALA A 1 84 ? 4.057 0.105 2.306 1.00 87.00 84 ALA A CA 1
ATOM 671 C C . ALA A 1 84 ? 3.867 1.365 3.169 1.00 87.00 84 ALA A C 1
ATOM 673 O O . ALA A 1 84 ? 3.530 1.257 4.347 1.00 87.00 84 ALA A O 1
ATOM 674 N N . PHE A 1 85 ? 4.016 2.554 2.579 1.00 89.75 85 PHE A N 1
ATOM 675 C CA . PHE A 1 85 ? 3.764 3.826 3.253 1.00 89.75 85 PHE A CA 1
ATOM 676 C C . PHE A 1 85 ? 2.280 4.013 3.618 1.00 89.75 85 PHE A C 1
ATOM 678 O O . PHE A 1 85 ? 1.956 4.429 4.725 1.00 89.75 85 PHE A O 1
ATOM 685 N N . GLY A 1 86 ? 1.352 3.654 2.728 1.00 89.19 86 GLY A N 1
ATOM 686 C CA . GLY A 1 86 ? -0.082 3.714 3.030 1.00 89.19 86 GLY A CA 1
ATOM 687 C C . GLY A 1 86 ? -0.475 2.784 4.186 1.00 89.19 86 GLY A C 1
ATOM 688 O O . GLY A 1 86 ? -1.230 3.172 5.083 1.00 89.19 86 GLY A O 1
ATOM 689 N N . VAL A 1 87 ? 0.087 1.572 4.210 1.00 90.81 87 VAL A N 1
ATOM 690 C CA . VAL A 1 87 ? -0.120 0.609 5.302 1.00 90.81 87 VAL A CA 1
ATOM 691 C C . VAL A 1 87 ? 0.486 1.118 6.611 1.00 90.81 87 VAL A C 1
ATOM 693 O O . VAL A 1 87 ? -0.163 1.011 7.650 1.00 90.81 87 VAL A O 1
ATOM 696 N N . SER A 1 88 ? 1.680 1.717 6.588 1.00 92.38 88 SER A N 1
ATOM 697 C CA . SER A 1 88 ? 2.308 2.240 7.808 1.00 92.38 88 SER A CA 1
ATOM 698 C C . SER A 1 88 ? 1.516 3.398 8.421 1.00 92.38 88 SER A C 1
ATOM 700 O O . SER A 1 88 ? 1.312 3.404 9.634 1.00 92.38 88 SER A O 1
ATOM 702 N N . VAL A 1 89 ? 0.985 4.317 7.606 1.00 92.75 89 VAL A N 1
ATOM 703 C CA . VAL A 1 89 ? 0.085 5.388 8.073 1.00 92.75 89 VAL A CA 1
ATOM 704 C C . VAL A 1 89 ? -1.192 4.801 8.674 1.00 92.75 89 VAL A C 1
ATOM 706 O O . VAL A 1 89 ? -1.623 5.220 9.747 1.00 92.75 89 VAL A O 1
ATOM 709 N N . THR A 1 90 ? -1.769 3.786 8.028 1.00 91.88 90 THR A N 1
ATOM 710 C CA . THR A 1 90 ? -2.974 3.110 8.527 1.00 91.88 90 THR A CA 1
ATOM 711 C C . THR A 1 90 ? -2.722 2.464 9.890 1.00 91.88 90 THR A C 1
ATOM 713 O O . THR A 1 90 ? -3.498 2.672 10.819 1.00 91.88 90 THR A O 1
ATOM 716 N N . LEU A 1 91 ? -1.612 1.733 10.041 1.00 92.69 91 LEU A N 1
ATOM 717 C CA . LEU A 1 91 ? -1.212 1.122 11.311 1.00 92.69 91 LEU A CA 1
ATOM 718 C C . LEU A 1 91 ? -0.917 2.174 12.384 1.00 92.69 91 LEU A C 1
ATOM 720 O O . LEU A 1 91 ? -1.300 1.980 13.533 1.00 92.69 91 LEU A O 1
ATOM 724 N N . ALA A 1 92 ? -0.290 3.298 12.029 1.00 93.12 92 ALA A N 1
ATOM 725 C CA . ALA A 1 92 ? -0.024 4.383 12.969 1.00 93.12 92 ALA A CA 1
ATOM 726 C C . ALA A 1 92 ? -1.323 4.967 13.548 1.00 93.12 92 ALA A C 1
ATOM 728 O O . ALA A 1 92 ? -1.415 5.164 14.758 1.00 93.12 92 ALA A O 1
ATOM 729 N N . ILE A 1 93 ? -2.347 5.172 12.711 1.00 91.38 93 ILE A N 1
ATOM 730 C CA . ILE A 1 93 ? -3.665 5.639 13.167 1.00 91.38 93 ILE A CA 1
ATOM 731 C C . ILE A 1 93 ? -4.360 4.558 14.007 1.00 91.38 93 ILE A C 1
ATOM 733 O O . ILE A 1 93 ? -4.882 4.858 15.081 1.00 91.38 93 ILE A O 1
ATOM 737 N N . LEU A 1 94 ? -4.324 3.293 13.569 1.00 89.06 94 LEU A N 1
ATOM 738 C CA . LEU A 1 94 ? -4.931 2.173 14.301 1.00 89.06 94 LEU A CA 1
ATOM 739 C C . LEU A 1 94 ? -4.296 1.965 15.689 1.00 89.06 94 LEU A C 1
ATOM 741 O O . LEU A 1 94 ? -4.991 1.596 16.638 1.00 89.06 94 LEU A O 1
ATOM 745 N N . SER A 1 95 ? -2.996 2.254 15.817 1.00 94.44 95 SER A N 1
ATOM 746 C CA . SER A 1 95 ? -2.228 2.158 17.064 1.00 94.44 95 SER A CA 1
ATOM 747 C C . SER A 1 95 ? -2.830 2.965 18.204 1.00 94.44 95 SER A C 1
ATOM 749 O O . SER A 1 95 ? -2.849 2.502 19.345 1.00 94.44 95 SER A O 1
ATOM 751 N N . LEU A 1 96 ? -3.396 4.135 17.893 1.00 91.62 96 LEU A N 1
ATOM 752 C CA . LEU A 1 96 ? -4.016 5.008 18.887 1.00 91.62 96 LEU A CA 1
ATOM 753 C C . LEU A 1 96 ? -5.273 4.391 19.516 1.00 91.62 96 LEU A C 1
ATOM 755 O O . LEU A 1 96 ? -5.627 4.755 20.634 1.00 91.62 96 LEU A O 1
ATOM 759 N N . ARG A 1 97 ? -5.944 3.459 18.824 1.00 89.19 97 ARG A N 1
ATOM 760 C CA . ARG A 1 97 ? -7.194 2.841 19.294 1.00 89.19 97 ARG A CA 1
ATOM 761 C C . ARG A 1 97 ? -6.988 1.442 19.864 1.00 89.19 97 ARG A C 1
ATOM 763 O O . ARG A 1 97 ? -7.506 1.145 20.934 1.00 89.19 97 ARG A O 1
ATOM 770 N N . VAL A 1 98 ? -6.250 0.586 19.155 1.00 91.44 98 VAL A N 1
ATOM 771 C CA . VAL A 1 98 ? -6.074 -0.838 19.512 1.00 91.44 98 VAL A CA 1
ATOM 772 C C . VAL A 1 98 ? -4.909 -1.041 20.495 1.00 91.44 98 VAL A C 1
ATOM 774 O O . VAL A 1 98 ? -4.785 -2.096 21.122 1.00 91.44 98 VAL A O 1
ATOM 777 N N . GLY A 1 99 ? -4.059 -0.023 20.645 1.00 94.75 99 GLY A N 1
ATOM 778 C CA . GLY A 1 99 ? -2.835 -0.069 21.430 1.00 94.75 99 GLY A CA 1
ATOM 779 C C . GLY A 1 99 ? -1.629 -0.520 20.604 1.00 94.75 99 GLY A C 1
ATOM 780 O O . GLY A 1 99 ? -1.744 -1.244 19.606 1.00 94.75 99 GLY A O 1
ATOM 781 N N . ALA A 1 100 ? -0.445 -0.096 21.049 1.00 94.25 100 ALA A N 1
ATOM 782 C CA . ALA A 1 100 ? 0.810 -0.336 20.342 1.00 94.25 100 ALA A CA 1
ATOM 783 C C . ALA A 1 100 ? 1.153 -1.831 20.223 1.00 94.25 100 ALA A C 1
ATOM 785 O O . ALA A 1 100 ? 1.625 -2.266 19.176 1.00 94.25 100 ALA A O 1
ATOM 786 N N . GLU A 1 101 ? 0.873 -2.636 21.254 1.00 94.69 101 GLU A N 1
ATOM 787 C CA . GLU A 1 101 ? 1.215 -4.064 21.261 1.00 94.69 101 GLU A CA 1
ATOM 788 C C . GLU A 1 101 ? 0.416 -4.859 20.217 1.00 94.69 101 GLU A C 1
ATOM 790 O O . GLU A 1 101 ? 0.987 -5.587 19.403 1.00 94.69 101 GLU A O 1
ATOM 795 N N . ASN A 1 102 ? -0.906 -4.678 20.188 1.00 92.88 102 ASN A N 1
ATOM 796 C CA . ASN A 1 102 ? -1.773 -5.329 19.204 1.00 92.88 102 ASN A CA 1
ATOM 797 C C . ASN A 1 102 ? -1.449 -4.871 17.780 1.00 92.88 102 ASN A C 1
ATOM 799 O O . ASN A 1 102 ? -1.420 -5.677 16.849 1.00 92.88 102 ASN A O 1
ATOM 803 N N . THR A 1 103 ? -1.143 -3.585 17.616 1.00 94.38 103 THR A N 1
ATOM 804 C CA . THR A 1 103 ? -0.755 -3.026 16.320 1.00 94.38 103 THR A CA 1
ATOM 805 C C . THR A 1 103 ? 0.570 -3.596 15.838 1.00 94.38 103 THR A C 1
ATOM 807 O O . THR A 1 103 ? 0.694 -3.911 14.659 1.00 94.38 103 THR A O 1
ATOM 810 N N . LEU A 1 104 ? 1.536 -3.812 16.733 1.00 95.50 104 LEU A N 1
ATOM 811 C CA . LEU A 1 104 ? 2.803 -4.448 16.385 1.00 95.50 104 LEU A CA 1
ATOM 812 C C . LEU A 1 104 ? 2.601 -5.894 15.913 1.00 95.50 104 LEU A C 1
ATOM 814 O O . LEU A 1 104 ? 3.227 -6.301 14.939 1.00 95.50 104 LEU A O 1
ATOM 818 N N . ARG A 1 105 ? 1.694 -6.652 16.545 1.00 95.31 105 ARG A N 1
ATOM 819 C CA . ARG A 1 105 ? 1.331 -8.017 16.113 1.00 95.31 105 ARG A CA 1
ATOM 820 C C . ARG A 1 105 ? 0.671 -8.033 14.728 1.00 95.31 105 ARG A C 1
ATOM 822 O O . ARG A 1 105 ? 0.958 -8.907 13.914 1.00 95.31 105 ARG A O 1
ATOM 829 N N . LEU A 1 106 ? -0.190 -7.056 14.438 1.00 93.50 106 LEU A N 1
ATOM 830 C CA . LEU A 1 106 ? -0.773 -6.891 13.101 1.00 93.50 106 LEU A CA 1
ATOM 831 C C . LEU A 1 106 ? 0.291 -6.491 12.073 1.00 93.50 106 LEU A C 1
ATOM 833 O O . LEU A 1 106 ? 0.326 -7.042 10.974 1.00 93.50 106 LEU A O 1
ATOM 837 N N . ALA A 1 107 ? 1.184 -5.570 12.441 1.00 93.81 107 ALA A N 1
ATOM 838 C CA . ALA A 1 107 ? 2.265 -5.096 11.590 1.00 93.81 107 ALA A CA 1
ATOM 839 C C . ALA A 1 107 ? 3.228 -6.227 11.212 1.00 93.81 107 ALA A C 1
ATOM 841 O O . ALA A 1 107 ? 3.595 -6.350 10.045 1.00 93.81 107 ALA A O 1
ATOM 842 N N . THR A 1 108 ? 3.603 -7.086 12.165 1.00 95.12 108 THR A N 1
ATOM 843 C CA . THR A 1 108 ? 4.445 -8.253 11.878 1.00 95.12 108 THR A CA 1
ATOM 844 C C . THR A 1 108 ? 3.731 -9.243 10.966 1.00 95.12 108 THR A C 1
ATOM 846 O O . THR A 1 108 ? 4.334 -9.677 9.988 1.00 95.12 108 THR A O 1
ATOM 849 N N . GLY A 1 109 ? 2.447 -9.538 11.191 1.00 94.19 109 GLY A N 1
ATOM 850 C CA . GLY A 1 109 ? 1.655 -10.375 10.279 1.00 94.19 109 GLY A CA 1
ATOM 851 C C . GLY A 1 109 ? 1.629 -9.834 8.843 1.00 94.19 109 GLY A C 1
ATOM 852 O O . GLY A 1 109 ? 1.898 -10.568 7.889 1.00 94.19 109 GLY A O 1
ATOM 853 N N . PHE A 1 110 ? 1.405 -8.526 8.691 1.00 91.38 110 PHE A N 1
ATOM 854 C CA . PHE A 1 110 ? 1.479 -7.845 7.396 1.00 91.38 110 PHE A CA 1
ATOM 855 C C . PHE A 1 110 ? 2.875 -7.912 6.776 1.00 91.38 110 PHE A C 1
ATOM 857 O O . PHE A 1 110 ? 2.992 -8.153 5.577 1.00 91.38 110 PHE A O 1
ATOM 864 N N . ALA A 1 111 ? 3.936 -7.734 7.564 1.00 91.50 111 ALA A N 1
ATOM 865 C CA . ALA A 1 111 ? 5.308 -7.808 7.074 1.00 91.50 111 ALA A CA 1
ATOM 866 C C . ALA A 1 111 ? 5.655 -9.220 6.578 1.00 91.50 111 ALA A C 1
ATOM 868 O O . ALA A 1 111 ? 6.167 -9.366 5.470 1.00 91.50 111 ALA A O 1
ATOM 869 N N . PHE A 1 112 ? 5.316 -10.262 7.343 1.00 94.69 112 PHE A N 1
ATOM 870 C CA . PHE A 1 112 ? 5.561 -11.655 6.956 1.00 94.69 112 PHE A CA 1
ATOM 871 C C . PHE A 1 112 ? 4.795 -12.056 5.689 1.00 94.69 112 PHE A C 1
ATOM 873 O O . PHE A 1 112 ? 5.347 -12.764 4.850 1.00 94.69 112 PHE A O 1
ATOM 880 N N . SER A 1 113 ? 3.559 -11.579 5.512 1.00 90.81 113 SER A N 1
ATOM 881 C CA . SER A 1 113 ? 2.779 -11.848 4.296 1.00 90.81 113 SER A CA 1
ATOM 882 C C . SER A 1 113 ? 3.179 -10.963 3.108 1.00 90.81 113 SER A C 1
ATOM 884 O O . SER A 1 113 ? 3.086 -11.401 1.962 1.00 90.81 113 SER A O 1
ATOM 886 N N . GLY A 1 114 ? 3.579 -9.714 3.351 1.00 84.88 114 GLY A N 1
ATOM 887 C CA . GLY A 1 114 ? 3.800 -8.703 2.314 1.00 84.88 114 GLY A CA 1
ATOM 888 C C . GLY A 1 114 ? 5.223 -8.678 1.758 1.00 84.88 114 GLY A C 1
ATOM 889 O O . GLY A 1 114 ? 5.409 -8.476 0.556 1.00 84.88 114 GLY A O 1
ATOM 890 N N . LEU A 1 115 ? 6.238 -8.933 2.592 1.00 86.88 115 LEU A N 1
ATOM 891 C CA . LEU A 1 115 ? 7.640 -8.937 2.158 1.00 86.88 115 LEU A CA 1
ATOM 892 C C . LEU A 1 115 ? 7.919 -9.940 1.027 1.00 86.88 115 LEU A C 1
ATOM 894 O O . LEU A 1 115 ? 8.571 -9.536 0.061 1.00 86.88 115 LEU A O 1
ATOM 898 N N . PRO A 1 116 ? 7.407 -11.191 1.053 1.00 87.75 116 PRO A N 1
ATOM 899 C CA . PRO A 1 116 ? 7.595 -12.126 -0.055 1.00 87.75 116 PRO A CA 1
ATOM 900 C C . PRO A 1 116 ? 7.041 -11.603 -1.386 1.00 87.75 116 PRO A C 1
ATOM 902 O O . PRO A 1 116 ? 7.642 -11.841 -2.432 1.00 87.75 116 PRO A O 1
ATOM 905 N N . MET A 1 117 ? 5.933 -10.852 -1.362 1.00 84.81 117 MET A N 1
ATOM 906 C CA . MET A 1 117 ? 5.333 -10.268 -2.565 1.00 84.81 117 MET A CA 1
ATOM 907 C C . MET A 1 117 ? 6.206 -9.148 -3.144 1.00 84.81 117 MET A C 1
ATOM 909 O O . MET A 1 117 ? 6.464 -9.137 -4.347 1.00 84.81 117 MET A O 1
ATOM 913 N N . ILE A 1 118 ? 6.722 -8.254 -2.293 1.00 81.75 118 ILE A N 1
ATOM 914 C CA . ILE A 1 118 ? 7.628 -7.167 -2.706 1.00 81.75 118 ILE A CA 1
ATOM 915 C C . ILE A 1 118 ? 8.933 -7.739 -3.275 1.00 81.75 118 ILE A C 1
ATOM 917 O O . ILE A 1 118 ? 9.402 -7.305 -4.331 1.00 81.75 118 ILE A O 1
ATOM 921 N N . PHE A 1 119 ? 9.506 -8.744 -2.609 1.00 85.12 119 PHE A N 1
ATOM 922 C CA . PHE A 1 119 ? 10.700 -9.437 -3.095 1.00 85.12 119 PHE A CA 1
ATOM 923 C C . PHE A 1 119 ? 10.440 -10.162 -4.417 1.00 85.12 119 PHE A C 1
ATOM 925 O O . PHE A 1 119 ? 11.252 -10.073 -5.340 1.00 8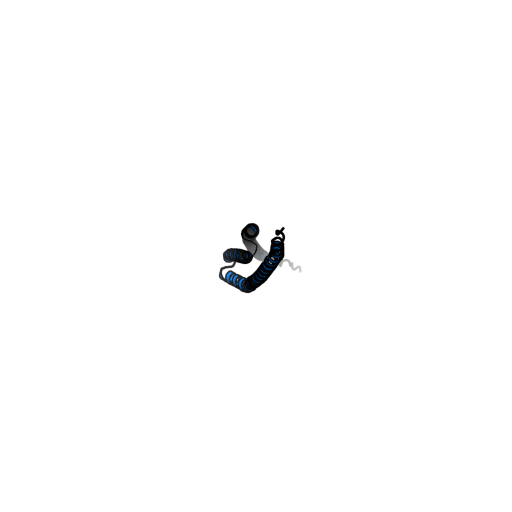5.12 119 PHE A O 1
ATOM 932 N N . GLY A 1 120 ? 9.299 -10.845 -4.529 1.00 85.12 120 GLY A N 1
ATOM 933 C CA . GLY A 1 120 ? 8.883 -11.533 -5.745 1.00 85.12 120 GLY A CA 1
ATOM 934 C C . GLY A 1 120 ? 8.790 -10.583 -6.936 1.00 85.12 120 GLY A C 1
ATOM 935 O O . GLY A 1 120 ? 9.394 -10.853 -7.975 1.00 85.12 120 GLY A O 1
ATOM 936 N N . ASP A 1 121 ? 8.114 -9.447 -6.771 1.00 81.38 121 ASP A N 1
ATOM 937 C CA . ASP A 1 121 ? 7.956 -8.446 -7.830 1.00 81.38 121 ASP A CA 1
ATOM 938 C C . ASP A 1 121 ? 9.295 -7.801 -8.222 1.00 81.38 121 ASP A C 1
ATOM 940 O O . ASP A 1 121 ? 9.648 -7.742 -9.401 1.00 81.38 121 ASP A O 1
ATOM 944 N N . THR A 1 122 ? 10.123 -7.454 -7.231 1.00 80.69 122 THR A N 1
ATOM 945 C CA . THR A 1 122 ? 11.472 -6.909 -7.467 1.00 80.69 122 THR A CA 1
ATOM 946 C C . THR A 1 122 ? 12.346 -7.891 -8.250 1.00 80.69 122 THR A C 1
ATOM 948 O O . THR A 1 122 ? 13.039 -7.506 -9.193 1.00 80.69 122 THR A O 1
ATOM 951 N N . SER A 1 123 ? 12.292 -9.181 -7.905 1.00 86.06 123 SER A N 1
ATOM 952 C CA . SER A 1 123 ? 13.060 -10.213 -8.607 1.00 86.06 123 SER A CA 1
ATOM 953 C C . SER A 1 123 ? 12.614 -10.382 -10.064 1.00 86.06 123 SER A C 1
ATOM 955 O O . SER A 1 123 ? 13.457 -10.521 -10.953 1.00 86.06 123 SER A O 1
ATOM 957 N N . ARG A 1 124 ? 11.301 -10.318 -10.330 1.00 84.06 124 ARG A N 1
ATOM 958 C CA . ARG A 1 124 ? 10.738 -10.384 -11.686 1.00 84.06 124 ARG A CA 1
ATOM 959 C C . ARG A 1 124 ? 11.135 -9.162 -12.503 1.00 84.06 124 ARG A C 1
ATOM 961 O O . ARG A 1 124 ? 11.539 -9.313 -13.652 1.00 84.06 124 ARG A O 1
ATOM 968 N N . TYR A 1 125 ? 11.108 -7.980 -11.893 1.00 83.94 125 TYR A N 1
ATOM 969 C CA . TYR A 1 125 ? 11.527 -6.743 -12.539 1.00 83.94 125 TYR A CA 1
ATOM 970 C C . TYR A 1 125 ? 13.008 -6.757 -12.942 1.00 83.94 125 TYR A C 1
ATOM 972 O O . TYR A 1 125 ? 13.346 -6.376 -14.063 1.00 83.94 125 TYR A O 1
ATOM 980 N N . LEU A 1 126 ? 13.898 -7.240 -12.069 1.00 85.56 126 LEU A N 1
ATOM 981 C CA . LEU A 1 126 ? 15.326 -7.346 -12.386 1.00 85.56 126 LEU A CA 1
ATOM 982 C C . LEU A 1 126 ? 15.587 -8.304 -13.554 1.00 85.56 126 LEU A C 1
ATOM 984 O O . LEU A 1 126 ? 16.375 -7.974 -14.440 1.00 85.56 126 LEU A O 1
ATOM 988 N N . ARG A 1 127 ? 14.892 -9.448 -13.590 1.00 89.38 127 ARG A N 1
ATOM 989 C CA . ARG A 1 127 ? 14.978 -10.403 -14.708 1.00 89.38 127 ARG A CA 1
ATOM 990 C C . ARG A 1 127 ? 14.475 -9.789 -16.010 1.00 89.38 127 ARG A C 1
ATOM 992 O O . ARG A 1 127 ? 15.170 -9.859 -17.017 1.00 89.38 127 ARG A O 1
ATOM 999 N N . TYR A 1 128 ? 13.331 -9.109 -15.966 1.00 89.44 128 TYR A N 1
ATOM 1000 C CA . TYR A 1 128 ? 12.783 -8.408 -17.125 1.00 89.44 128 TYR A CA 1
ATOM 1001 C C . TYR A 1 128 ? 13.753 -7.347 -17.663 1.00 89.44 128 TYR A C 1
ATOM 1003 O O . TYR A 1 128 ? 13.984 -7.256 -18.865 1.00 89.44 128 TYR A O 1
ATOM 1011 N N . LYS A 1 129 ? 14.403 -6.580 -16.778 1.00 89.12 129 LYS A N 1
ATOM 1012 C CA . LYS A 1 129 ? 15.411 -5.590 -17.183 1.00 89.12 129 LYS A CA 1
ATOM 1013 C C . LYS A 1 129 ? 16.618 -6.212 -17.888 1.00 89.12 129 LYS A C 1
ATOM 1015 O O . LYS A 1 129 ? 17.137 -5.605 -18.822 1.00 89.12 129 LYS A O 1
ATOM 1020 N N . GLN A 1 130 ? 17.074 -7.377 -17.428 1.00 93.12 130 GLN A N 1
ATOM 1021 C CA . GLN A 1 130 ? 18.182 -8.106 -18.050 1.00 93.12 130 GLN A CA 1
ATOM 1022 C C . GLN A 1 130 ? 17.792 -8.644 -19.429 1.00 93.12 130 GLN A C 1
ATOM 1024 O O . GLN A 1 130 ? 18.547 -8.493 -20.383 1.00 93.12 130 GLN A O 1
ATOM 1029 N N . GLU A 1 131 ? 16.590 -9.201 -19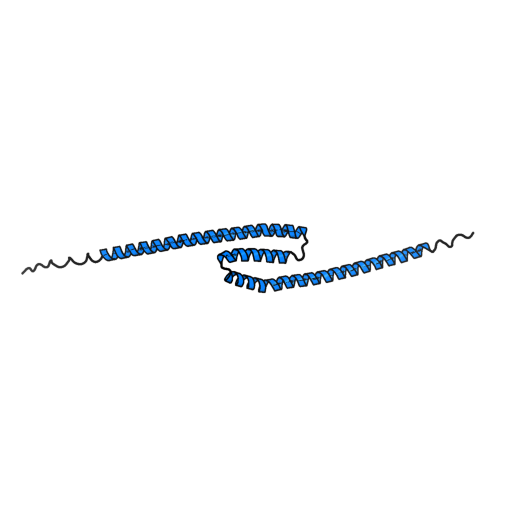.556 1.00 93.62 131 GLU A N 1
ATOM 1030 C CA . GLU A 1 131 ? 16.088 -9.720 -20.828 1.00 93.62 131 GLU A CA 1
ATOM 1031 C C . GLU A 1 131 ? 15.927 -8.601 -21.868 1.00 93.62 131 GLU A C 1
ATOM 1033 O O . GLU A 1 131 ? 16.414 -8.705 -22.995 1.00 93.62 131 GLU A O 1
ATOM 1038 N N . VAL A 1 132 ? 15.336 -7.469 -21.473 1.00 94.56 132 VAL A N 1
ATOM 1039 C CA . VAL A 1 132 ? 15.175 -6.306 -22.356 1.00 94.56 132 VAL A CA 1
ATOM 1040 C C . VAL A 1 132 ? 16.527 -5.714 -22.764 1.00 94.56 132 VAL A C 1
ATOM 1042 O O . VAL A 1 132 ? 16.706 -5.352 -23.929 1.00 94.56 132 VAL A O 1
ATOM 1045 N N . SER A 1 133 ? 17.500 -5.621 -21.850 1.00 94.12 133 SER A N 1
ATOM 1046 C CA . SER A 1 133 ? 18.825 -5.085 -22.188 1.00 94.12 133 SER A CA 1
ATOM 1047 C C . SER A 1 133 ? 19.589 -5.998 -23.151 1.00 94.12 133 SER A C 1
ATOM 1049 O O . SER A 1 133 ? 20.242 -5.501 -24.072 1.00 94.12 133 SER A O 1
ATOM 1051 N N . GLU A 1 134 ? 19.451 -7.318 -23.010 1.00 96.12 134 GLU A N 1
ATOM 1052 C CA . GLU A 1 134 ? 20.039 -8.291 -23.929 1.00 96.12 134 GLU A CA 1
ATOM 1053 C C . GLU A 1 134 ? 19.409 -8.207 -25.327 1.00 96.12 134 GLU A C 1
ATOM 1055 O O . GLU A 1 134 ? 20.127 -8.194 -26.333 1.00 96.12 134 GLU A O 1
ATOM 1060 N N . ILE A 1 135 ? 18.080 -8.080 -25.407 1.00 96.56 135 ILE A N 1
ATOM 1061 C CA . ILE A 1 135 ? 17.357 -7.897 -26.674 1.00 96.56 135 ILE A CA 1
ATOM 1062 C C . ILE A 1 135 ? 17.817 -6.612 -27.375 1.00 96.56 135 ILE A C 1
ATOM 1064 O O . ILE A 1 135 ? 18.126 -6.635 -28.569 1.00 96.56 135 ILE A O 1
ATOM 1068 N N . LEU A 1 136 ? 17.934 -5.501 -26.641 1.00 96.38 136 LEU A N 1
ATOM 1069 C CA . LEU A 1 136 ? 18.404 -4.227 -27.192 1.00 96.38 136 LEU A CA 1
ATOM 1070 C C . LEU A 1 136 ? 19.861 -4.303 -27.668 1.00 96.38 136 LEU A C 1
ATOM 1072 O O . LEU A 1 136 ? 20.185 -3.791 -28.743 1.00 96.38 136 LEU A O 1
ATOM 1076 N N . ALA A 1 137 ? 20.738 -4.979 -26.921 1.00 96.69 137 ALA A N 1
ATOM 1077 C CA . ALA A 1 137 ? 22.129 -5.180 -27.319 1.00 96.69 137 ALA A CA 1
ATOM 1078 C C . ALA A 1 137 ? 22.241 -6.023 -28.603 1.00 96.69 137 ALA A C 1
ATOM 1080 O O . ALA A 1 137 ? 22.991 -5.665 -29.519 1.00 96.69 137 ALA A O 1
ATOM 1081 N N . LYS A 1 138 ? 21.458 -7.108 -28.708 1.00 96.50 138 LYS A N 1
ATOM 1082 C CA . LYS A 1 138 ? 21.372 -7.953 -29.911 1.00 96.50 138 LYS A CA 1
ATOM 1083 C C . LYS A 1 138 ? 20.851 -7.166 -31.116 1.00 96.50 138 LYS A C 1
ATOM 1085 O O . LYS A 1 138 ? 21.473 -7.212 -32.178 1.00 96.50 138 LYS A O 1
ATOM 1090 N N . ALA A 1 139 ? 19.781 -6.388 -30.945 1.00 96.94 139 ALA A N 1
ATOM 1091 C CA . ALA A 1 139 ? 19.218 -5.546 -32.000 1.00 96.94 139 ALA A CA 1
ATOM 1092 C C . ALA A 1 139 ? 20.219 -4.484 -32.491 1.00 96.94 139 ALA A C 1
ATOM 1094 O O . ALA A 1 139 ? 20.389 -4.288 -33.695 1.00 96.94 139 ALA A O 1
ATOM 1095 N N . HIS A 1 140 ? 20.947 -3.842 -31.574 1.00 97.06 140 HIS A N 1
ATOM 1096 C CA . HIS A 1 140 ? 21.964 -2.851 -31.923 1.00 97.06 140 HIS A CA 1
ATOM 1097 C C . HIS A 1 140 ? 23.152 -3.469 -32.683 1.00 97.06 140 HIS A C 1
ATOM 1099 O O . HIS A 1 140 ? 23.644 -2.882 -33.650 1.00 97.06 140 HIS A O 1
ATOM 1105 N N . LYS A 1 141 ? 23.590 -4.678 -32.298 1.00 97.19 141 LYS A N 1
ATOM 1106 C CA . LYS A 1 141 ? 24.633 -5.421 -33.023 1.00 97.19 141 LYS A CA 1
ATOM 1107 C C . LYS A 1 141 ? 24.177 -5.814 -34.432 1.00 97.19 141 LYS A C 1
ATOM 1109 O O . LYS A 1 141 ? 24.941 -5.635 -35.377 1.00 97.19 141 LYS A O 1
ATOM 1114 N N . ALA A 1 142 ? 22.941 -6.297 -34.578 1.00 96.88 142 ALA A N 1
ATOM 1115 C CA . ALA A 1 142 ? 22.365 -6.647 -35.877 1.00 96.88 142 ALA A CA 1
ATOM 1116 C C . ALA A 1 142 ? 22.289 -5.431 -36.815 1.00 96.88 142 ALA A C 1
ATOM 1118 O O . ALA A 1 142 ? 22.695 -5.520 -37.972 1.00 96.88 142 ALA A O 1
ATOM 1119 N N . ARG A 1 143 ? 21.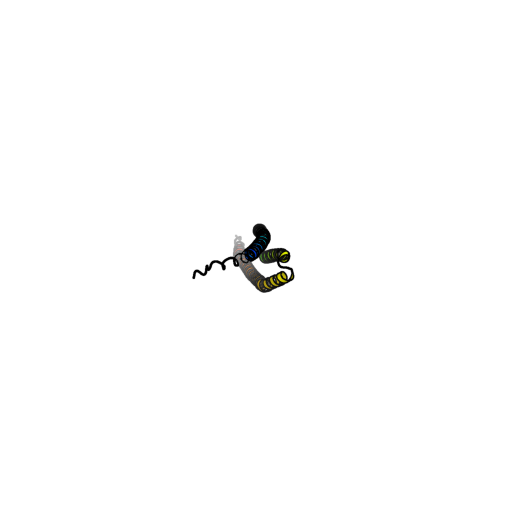865 -4.270 -36.294 1.00 96.88 143 ARG A N 1
ATOM 1120 C CA . ARG A 1 143 ? 21.805 -3.018 -37.061 1.00 96.88 143 ARG A CA 1
ATOM 1121 C C . ARG A 1 143 ? 23.179 -2.584 -37.580 1.00 96.88 143 ARG A C 1
ATOM 1123 O O . ARG A 1 143 ? 23.314 -2.313 -38.766 1.00 96.88 143 ARG A O 1
ATOM 1130 N N . LYS A 1 144 ? 24.210 -2.596 -36.727 1.00 97.19 144 LYS A N 1
ATOM 1131 C CA . LYS A 1 144 ? 25.587 -2.274 -37.150 1.00 97.19 144 LYS A CA 1
ATOM 1132 C C . LYS A 1 144 ? 26.118 -3.232 -38.219 1.00 97.19 144 LYS A C 1
ATOM 1134 O O . LYS A 1 144 ? 26.806 -2.798 -39.134 1.00 97.19 144 LYS A O 1
ATOM 1139 N N . GLY A 1 145 ? 25.794 -4.523 -38.113 1.00 96.69 145 GLY A N 1
ATOM 1140 C CA . GLY A 1 145 ? 26.155 -5.510 -39.133 1.00 96.69 145 GLY A CA 1
ATOM 1141 C C . GLY A 1 145 ? 25.533 -5.196 -40.496 1.00 96.69 145 GLY A C 1
ATOM 1142 O O . GLY A 1 145 ? 26.222 -5.261 -41.511 1.00 96.69 145 GLY A O 1
ATOM 1143 N N . PHE A 1 146 ? 24.261 -4.791 -40.508 1.00 97.31 146 PHE A N 1
ATOM 1144 C CA . PHE A 1 146 ? 23.555 -4.386 -41.724 1.00 97.31 146 PHE A CA 1
ATOM 1145 C C . PHE A 1 146 ? 24.145 -3.114 -42.354 1.00 97.31 146 PHE A C 1
ATOM 1147 O O . PHE A 1 146 ? 24.384 -3.081 -43.561 1.00 97.31 146 PHE A O 1
ATOM 1154 N N . ASP A 1 147 ? 24.438 -2.090 -41.546 1.00 96.81 147 ASP A N 1
ATOM 1155 C CA . ASP A 1 147 ? 25.016 -0.831 -42.034 1.00 96.81 147 ASP A CA 1
ATOM 1156 C C . ASP A 1 147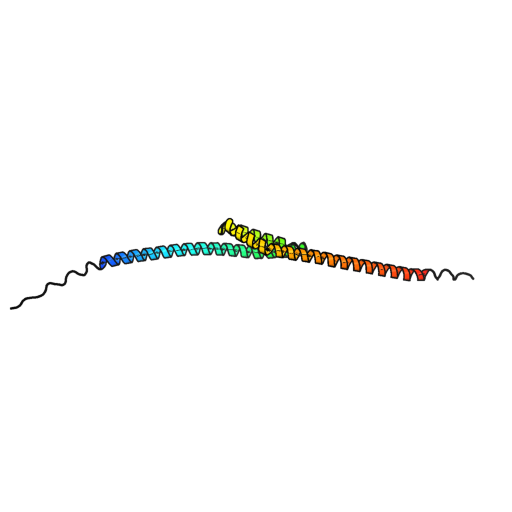 ? 26.421 -1.039 -42.633 1.00 96.81 147 ASP A C 1
ATOM 1158 O O . ASP A 1 147 ? 26.721 -0.502 -43.700 1.00 96.81 147 ASP A O 1
ATOM 1162 N N . ASN A 1 148 ? 27.253 -1.879 -42.005 1.00 96.19 148 ASN A N 1
ATOM 1163 C CA . ASN A 1 148 ? 28.578 -2.228 -42.527 1.00 96.19 148 ASN A CA 1
ATOM 1164 C C . ASN A 1 148 ? 28.487 -2.987 -43.860 1.00 96.19 148 ASN A C 1
ATOM 1166 O O . ASN A 1 148 ? 29.186 -2.638 -44.808 1.00 96.19 148 ASN A O 1
ATOM 1170 N N . ALA A 1 149 ? 27.596 -3.983 -43.961 1.00 95.12 149 ALA A N 1
ATOM 1171 C CA . ALA A 1 149 ? 27.390 -4.736 -45.201 1.00 95.12 149 ALA A CA 1
ATOM 1172 C C . ALA A 1 149 ? 26.933 -3.825 -46.353 1.00 95.12 149 ALA A C 1
ATOM 1174 O O . ALA A 1 149 ? 27.396 -3.959 -47.486 1.00 95.12 149 ALA A O 1
ATOM 1175 N N . ARG A 1 150 ? 26.068 -2.847 -46.055 1.00 95.56 150 ARG A N 1
ATOM 1176 C CA . ARG A 1 150 ? 25.610 -1.851 -47.028 1.00 95.56 150 ARG A CA 1
ATOM 1177 C C . ARG A 1 150 ? 26.741 -0.936 -47.510 1.00 95.56 150 ARG A C 1
ATOM 1179 O O . ARG A 1 150 ? 26.783 -0.618 -48.694 1.00 95.56 150 ARG A O 1
ATOM 1186 N N . GLN A 1 151 ? 27.646 -0.516 -46.624 1.00 93.25 151 GLN A N 1
ATOM 1187 C CA . GLN A 1 151 ? 28.802 0.309 -47.003 1.00 93.25 151 GLN A CA 1
ATOM 1188 C C . GLN A 1 151 ? 29.802 -0.461 -47.872 1.00 93.25 151 GLN A C 1
ATOM 1190 O O . GLN A 1 151 ? 30.287 0.094 -48.855 1.00 93.25 151 GLN A O 1
ATOM 1195 N N . SER A 1 152 ? 30.060 -1.739 -47.571 1.00 92.50 152 SER A N 1
ATOM 1196 C CA . SER A 1 152 ? 30.919 -2.594 -48.403 1.00 92.50 152 SER A CA 1
ATOM 1197 C C . SER A 1 152 ? 30.360 -2.767 -49.819 1.00 92.50 152 SER A C 1
ATOM 1199 O O . SER A 1 152 ? 31.095 -2.583 -50.782 1.00 92.50 152 SER A O 1
ATOM 1201 N N . ALA A 1 153 ? 29.052 -3.012 -49.952 1.00 91.44 153 ALA A N 1
ATOM 1202 C CA . ALA A 1 153 ? 28.396 -3.125 -51.258 1.00 91.44 153 ALA A CA 1
ATOM 1203 C C . ALA A 1 153 ? 28.392 -1.806 -52.059 1.00 91.44 153 ALA A C 1
ATOM 1205 O O . ALA A 1 153 ? 28.447 -1.827 -53.284 1.00 91.44 153 ALA A O 1
ATOM 1206 N N . ALA A 1 154 ? 28.333 -0.650 -51.388 1.00 91.06 154 ALA A N 1
ATOM 1207 C CA . ALA A 1 154 ? 28.397 0.652 -52.055 1.00 91.06 154 ALA A CA 1
ATOM 1208 C C . ALA A 1 154 ? 29.828 1.039 -52.482 1.00 91.06 154 ALA A C 1
ATOM 1210 O O . ALA A 1 154 ? 30.002 1.701 -53.503 1.00 91.06 154 ALA A O 1
ATOM 1211 N N . GLY A 1 155 ? 30.846 0.630 -51.717 1.00 84.06 155 GLY A N 1
ATOM 1212 C CA . GLY A 1 155 ? 32.253 0.933 -51.996 1.00 84.06 155 GLY A CA 1
ATOM 1213 C C . GLY A 1 155 ? 32.825 0.192 -53.208 1.00 84.06 155 GLY A C 1
ATOM 1214 O O . GLY A 1 155 ? 33.631 0.764 -53.938 1.00 84.06 155 GLY A O 1
ATOM 1215 N N . GLU A 1 156 ? 32.373 -1.036 -53.483 1.00 76.06 156 GLU A N 1
ATOM 1216 C CA . GLU A 1 156 ? 32.807 -1.796 -54.671 1.00 76.06 156 GLU A CA 1
ATOM 1217 C C . GLU A 1 156 ? 32.349 -1.158 -55.997 1.00 76.06 156 GLU A C 1
ATOM 1219 O O . GLU A 1 156 ? 32.983 -1.363 -57.030 1.00 76.06 156 GLU A O 1
ATOM 1224 N N . GLY A 1 157 ? 31.306 -0.318 -55.981 1.00 66.44 157 GLY A N 1
ATOM 1225 C CA . GLY A 1 157 ? 30.803 0.356 -57.182 1.00 66.44 157 GLY A CA 1
ATOM 1226 C C . GLY A 1 157 ? 31.677 1.509 -57.693 1.00 66.44 157 GLY A C 1
ATOM 1227 O O . GLY A 1 157 ? 31.695 1.763 -58.893 1.00 66.44 157 GLY A O 1
ATOM 1228 N N . GLN A 1 158 ? 32.436 2.194 -56.828 1.00 64.19 158 GLN A N 1
ATOM 1229 C CA . GLN A 1 158 ? 33.194 3.401 -57.214 1.00 64.19 158 GLN A CA 1
ATOM 1230 C C . GLN A 1 158 ? 34.594 3.121 -57.788 1.00 64.19 158 GLN A C 1
ATOM 1232 O O . GLN A 1 158 ? 35.216 4.020 -58.347 1.00 64.19 158 GLN A O 1
ATOM 1237 N N . GLY A 1 159 ? 35.100 1.887 -57.694 1.00 62.56 159 GLY A N 1
ATOM 1238 C CA . GLY A 1 159 ? 36.438 1.531 -58.188 1.00 62.56 159 GLY A CA 1
ATOM 1239 C C . GLY A 1 159 ? 36.530 1.220 -59.687 1.00 62.56 159 GLY A C 1
ATOM 1240 O O . GLY A 1 159 ? 37.636 1.048 -60.193 1.00 62.56 159 GLY A O 1
ATOM 1241 N N . SER A 1 160 ? 35.403 1.123 -60.403 1.00 60.84 160 SER A N 1
ATOM 1242 C CA . SER A 1 160 ? 35.379 0.626 -61.790 1.00 60.84 160 SER A CA 1
ATOM 1243 C C . SER A 1 160 ? 35.360 1.709 -62.881 1.00 60.84 160 SER A C 1
ATOM 1245 O O . SER A 1 160 ? 35.631 1.391 -64.036 1.00 60.84 160 SER A O 1
ATOM 1247 N N . GLU A 1 161 ? 35.150 2.989 -62.551 1.00 62.38 161 GLU A N 1
ATOM 1248 C CA . GLU A 1 161 ? 35.125 4.075 -63.555 1.00 62.38 161 GLU A CA 1
ATOM 1249 C C . GLU A 1 161 ? 36.509 4.680 -63.877 1.00 62.38 161 GLU A C 1
ATOM 1251 O O . GLU A 1 161 ? 36.642 5.450 -64.825 1.00 62.38 161 GLU A O 1
ATOM 1256 N N . ALA A 1 162 ? 37.575 4.313 -63.156 1.00 61.53 162 ALA A N 1
ATOM 1257 C CA . ALA A 1 162 ? 38.904 4.916 -63.337 1.00 61.53 162 ALA A CA 1
ATOM 1258 C C . ALA A 1 162 ? 39.742 4.345 -64.508 1.00 61.53 162 ALA A C 1
ATOM 1260 O O . ALA A 1 162 ? 40.869 4.789 -64.711 1.00 61.53 162 ALA A O 1
ATOM 1261 N N . TYR A 1 163 ? 39.226 3.389 -65.292 1.00 60.25 163 TYR A N 1
ATOM 1262 C CA . TYR A 1 163 ? 39.975 2.709 -66.368 1.00 60.25 163 TYR A CA 1
ATOM 1263 C C . TYR A 1 163 ? 39.462 2.988 -67.795 1.00 60.25 163 TYR A C 1
ATOM 1265 O O . TYR A 1 163 ? 39.672 2.177 -68.691 1.00 60.25 163 TYR A O 1
ATOM 1273 N N . SER A 1 164 ? 38.815 4.134 -68.040 1.00 62.56 164 SER A N 1
ATOM 1274 C CA . SER A 1 164 ? 38.302 4.482 -69.379 1.00 62.56 164 SER A CA 1
ATOM 1275 C C . SER A 1 164 ? 38.662 5.899 -69.843 1.00 62.56 164 SER A C 1
ATOM 1277 O O . SER A 1 164 ? 37.816 6.606 -70.386 1.00 62.56 164 SER A O 1
ATOM 1279 N N . HIS A 1 165 ? 39.912 6.331 -69.668 1.00 60.62 165 HIS A N 1
ATOM 1280 C CA . HIS A 1 165 ? 40.452 7.482 -70.404 1.00 60.62 165 HIS A CA 1
ATOM 1281 C C . HIS A 1 165 ? 41.878 7.192 -70.872 1.00 60.62 165 HIS A C 1
ATOM 1283 O O . HIS A 1 165 ? 42.858 7.443 -70.176 1.00 60.62 165 HIS A O 1
ATOM 1289 N N . GLY A 1 166 ? 41.957 6.625 -72.068 1.00 72.38 166 GLY A N 1
ATOM 1290 C CA . GLY A 1 166 ? 43.175 6.463 -72.838 1.00 72.38 166 GLY A CA 1
ATOM 1291 C C . GLY A 1 166 ? 42.789 6.275 -74.294 1.00 72.38 166 GLY A C 1
ATOM 1292 O O . GLY A 1 166 ? 42.693 5.137 -74.728 1.00 72.38 166 GLY A O 1
ATOM 1293 N N . ASP A 1 167 ? 42.523 7.390 -74.971 1.00 65.12 167 ASP A N 1
ATOM 1294 C CA . ASP A 1 167 ? 42.622 7.584 -76.423 1.00 65.12 167 ASP A CA 1
ATOM 1295 C C . ASP A 1 167 ? 43.003 9.051 -76.681 1.00 65.12 167 ASP A C 1
ATOM 1297 O O . ASP A 1 167 ? 42.421 9.936 -76.005 1.00 65.12 167 ASP A O 1
#

Mean predicted aligned error: 12.02 Å

Foldseek 3Di:
DDDDDPDDDDDDPPPPPVVVVVVVVVVVVVVVVVVVVVVVVVVVVVVVVVLVVVLVVVVVVLVVVVVVCCVVVDPPQVVLVSVVVNVVVVLVSVCVPPNPVVSVVVVVVCCVVSVVVSVVRVVVRVVVVVVVVVVVVVVVVVVVVVVVVVVVVVVVVPPPPPPPDDD

Solvent-accessible surface area (backbone atoms only — not comparable to full-atom values): 9829 Å² total; per-residue (Å²): 141,83,85,83,84,86,85,86,89,86,87,76,77,81,69,59,64,66,53,51,57,58,52,51,64,49,50,53,52,56,50,52,56,55,51,56,55,49,54,54,52,53,52,54,50,52,52,52,50,51,50,52,53,49,52,50,53,47,50,56,54,47,53,51,53,51,52,54,48,40,70,74,71,49,86,80,71,57,64,61,56,51,50,51,50,55,51,49,55,51,48,56,60,47,21,78,76,69,34,62,70,58,37,48,57,52,48,50,54,48,47,69,65,44,50,60,54,54,52,50,52,52,54,52,51,54,51,51,52,51,53,52,51,51,51,51,52,52,52,54,52,53,51,52,53,52,55,51,55,52,50,56,64,57,55,67,64,71,71,69,74,83,81,78,84,87,131

pLDDT: mean 81.77, std 13.09, range [45.5, 97.31]

Sequence (167 aa):
MNSDGSDRRYGDYAYESDTQNLYDGKKERIMQEKTESKSLKTAEFSQDLALYAGLFGFGLMYNRIVGELNQKYGQHGYTSILVAFGVSVTLAILSLRVGAENTLRLATGFAFSGLPMIFGDTSRYLRYKQEVSEILAKAHKARKGFDNARQSAAGEGQGSEAYSHGD